Protein AF-W1VPS8-F1 (afdb_monomer_lite)

Structure (mmCIF, N/CA/C/O backbone):
data_AF-W1VPS8-F1
#
_entry.id   AF-W1VPS8-F1
#
loop_
_atom_site.group_PDB
_atom_site.id
_atom_site.type_symbol
_atom_site.label_atom_id
_atom_site.label_alt_id
_atom_site.label_comp_id
_atom_site.label_asym_id
_atom_site.label_entity_id
_atom_site.label_seq_id
_atom_site.pdbx_PDB_ins_code
_atom_site.Cartn_x
_atom_site.Cartn_y
_atom_site.Cartn_z
_atom_site.occupancy
_atom_site.B_iso_or_equiv
_atom_site.auth_seq_id
_atom_site.auth_comp_id
_atom_site.auth_asym_id
_atom_site.auth_atom_id
_atom_site.pdbx_PDB_model_num
ATOM 1 N N . MET A 1 1 ? -22.624 -9.115 13.989 1.00 48.19 1 MET A N 1
ATOM 2 C CA . MET A 1 1 ? -21.824 -7.873 13.925 1.00 48.19 1 MET A CA 1
ATOM 3 C C . MET A 1 1 ? -20.995 -7.926 12.660 1.00 48.19 1 MET A C 1
ATOM 5 O O . MET A 1 1 ? -20.320 -8.924 12.438 1.00 48.19 1 MET A O 1
ATOM 9 N N . GLN A 1 2 ? -21.138 -6.933 11.787 1.00 56.06 2 GLN A N 1
ATOM 10 C CA . GLN A 1 2 ? -20.337 -6.832 10.569 1.00 56.06 2 GLN A CA 1
ATOM 11 C C . GLN A 1 2 ? -18.940 -6.389 11.007 1.00 56.06 2 GLN A C 1
ATOM 13 O O . GLN A 1 2 ? -18.827 -5.324 11.607 1.00 56.06 2 GLN A O 1
ATOM 18 N N . ARG A 1 3 ? -17.913 -7.225 10.802 1.00 68.06 3 ARG A N 1
ATOM 19 C CA . ARG A 1 3 ? -16.557 -6.846 11.209 1.00 68.06 3 ARG A CA 1
ATOM 20 C C . ARG A 1 3 ? -16.098 -5.663 10.376 1.00 68.06 3 ARG A C 1
ATOM 22 O O . ARG A 1 3 ? -16.121 -5.756 9.145 1.00 68.06 3 ARG A O 1
ATOM 29 N N . ARG A 1 4 ? -15.700 -4.566 11.015 1.00 86.56 4 ARG A N 1
ATOM 30 C CA . ARG A 1 4 ? -15.248 -3.378 10.284 1.00 86.56 4 ARG A CA 1
ATOM 31 C C . ARG A 1 4 ? -13.754 -3.499 10.027 1.00 86.56 4 ARG A C 1
ATOM 33 O O . ARG A 1 4 ? -12.967 -3.659 10.959 1.00 86.56 4 ARG A O 1
ATOM 40 N N . SER A 1 5 ? -13.375 -3.445 8.754 1.00 91.19 5 SER A N 1
ATOM 41 C CA . SER A 1 5 ? -11.979 -3.498 8.329 1.00 91.19 5 SER A CA 1
ATOM 42 C C . SER A 1 5 ? -11.590 -2.252 7.554 1.00 91.19 5 SER A C 1
ATOM 44 O O . SER A 1 5 ? -12.357 -1.821 6.695 1.00 91.19 5 SER A O 1
ATOM 46 N N . GLU A 1 6 ? -10.384 -1.752 7.787 1.00 93.62 6 GLU A N 1
ATOM 47 C CA . GLU A 1 6 ? -9.761 -0.696 6.985 1.00 93.62 6 GLU A CA 1
ATOM 48 C C . GLU A 1 6 ? -8.513 -1.250 6.292 1.00 93.62 6 GLU A C 1
ATOM 50 O O . GLU A 1 6 ? -7.834 -2.135 6.819 1.00 93.62 6 GLU A O 1
ATOM 55 N N . SER A 1 7 ? -8.222 -0.739 5.098 1.00 95.94 7 SER A N 1
ATOM 56 C CA . SER A 1 7 ? -7.023 -1.089 4.333 1.00 95.94 7 SER A CA 1
ATOM 57 C C . SER A 1 7 ? -6.169 0.155 4.157 1.00 95.94 7 SER A C 1
ATOM 59 O O . SER A 1 7 ? -6.656 1.167 3.655 1.00 95.94 7 SER A O 1
ATOM 61 N N . ILE A 1 8 ? -4.904 0.069 4.553 1.00 96.69 8 ILE A N 1
ATOM 62 C CA . ILE A 1 8 ? -3.918 1.138 4.433 1.00 96.69 8 ILE A CA 1
ATOM 63 C C . ILE A 1 8 ? -2.812 0.636 3.520 1.00 96.69 8 ILE A C 1
ATOM 65 O O . ILE A 1 8 ? -2.114 -0.317 3.850 1.00 96.69 8 ILE A O 1
ATOM 69 N N . VAL A 1 9 ? -2.684 1.272 2.365 1.00 97.12 9 VAL A N 1
ATOM 70 C CA . VAL A 1 9 ? -1.645 1.019 1.375 1.00 97.12 9 VAL A CA 1
ATOM 71 C C . VAL A 1 9 ? -0.523 2.012 1.623 1.00 97.12 9 VAL A C 1
ATOM 73 O O . VAL A 1 9 ? -0.725 3.214 1.484 1.00 97.12 9 VAL A O 1
ATOM 76 N N . ILE A 1 10 ? 0.638 1.511 2.018 1.00 96.12 10 ILE A N 1
ATOM 77 C CA . ILE A 1 10 ? 1.862 2.279 2.201 1.00 96.12 10 ILE A CA 1
ATOM 78 C C . ILE A 1 10 ? 2.709 2.067 0.961 1.00 96.12 10 ILE A C 1
ATOM 80 O O . ILE A 1 10 ? 3.035 0.930 0.623 1.00 96.12 10 ILE A O 1
ATOM 84 N N . ALA A 1 11 ? 3.056 3.141 0.274 1.00 95.38 11 ALA A N 1
ATOM 85 C CA . ALA A 1 11 ? 3.807 3.035 -0.962 1.00 95.38 11 ALA A CA 1
ATOM 86 C C . ALA A 1 11 ? 4.697 4.259 -1.164 1.00 95.38 11 ALA A C 1
ATOM 88 O O . ALA A 1 11 ? 4.312 5.364 -0.767 1.00 95.38 11 ALA A O 1
ATOM 89 N N . PRO A 1 12 ? 5.860 4.096 -1.804 1.00 94.81 12 PRO A N 1
ATOM 90 C CA . PRO A 1 12 ? 6.741 5.222 -2.033 1.00 94.81 12 PRO A CA 1
ATOM 91 C C . PRO A 1 12 ? 6.222 6.136 -3.152 1.00 94.81 12 PRO A C 1
ATOM 93 O O . PRO A 1 12 ? 5.373 5.718 -3.951 1.00 94.81 12 PRO A O 1
ATOM 96 N N . PRO A 1 13 ? 6.712 7.390 -3.239 1.00 93.75 13 PRO A N 1
ATOM 97 C CA . PRO A 1 13 ? 6.225 8.372 -4.209 1.00 93.75 13 PRO A CA 1
ATOM 98 C C . PRO A 1 13 ? 6.292 7.892 -5.664 1.00 93.75 13 PRO A C 1
ATOM 100 O O . PRO A 1 13 ? 5.446 8.276 -6.477 1.00 93.75 13 PRO A O 1
ATOM 103 N N . SER A 1 14 ? 7.250 7.022 -6.005 1.00 92.31 14 SER A N 1
ATOM 104 C CA . SER A 1 14 ? 7.335 6.412 -7.335 1.00 92.31 14 SER A CA 1
ATOM 105 C C . SER A 1 14 ? 6.101 5.599 -7.736 1.00 92.31 14 SER A C 1
ATOM 107 O O . SER A 1 14 ? 5.846 5.427 -8.925 1.00 92.31 14 SER A O 1
ATOM 109 N N . GLN A 1 15 ? 5.298 5.138 -6.773 1.00 93.38 15 GLN A N 1
ATOM 110 C CA . GLN A 1 15 ? 4.126 4.290 -7.004 1.00 93.38 15 GLN A CA 1
ATOM 111 C C . GLN A 1 15 ? 2.814 5.073 -7.133 1.00 93.38 15 GLN A C 1
ATOM 113 O O . GLN A 1 15 ? 1.736 4.481 -7.172 1.00 93.38 15 GLN A O 1
ATOM 118 N N . ARG A 1 16 ? 2.863 6.402 -7.284 1.00 94.06 16 ARG A N 1
ATOM 119 C CA . ARG A 1 16 ? 1.682 7.214 -7.637 1.00 94.06 16 ARG A CA 1
ATOM 120 C C . ARG A 1 16 ? 0.911 6.724 -8.879 1.00 94.06 16 ARG A C 1
ATOM 122 O O . ARG A 1 16 ? -0.312 6.856 -8.868 1.00 94.06 16 ARG A O 1
ATOM 129 N N . PRO A 1 17 ? 1.532 6.124 -9.917 1.00 91.88 17 PRO A N 1
ATOM 130 C CA . PRO A 1 17 ? 0.776 5.493 -11.002 1.00 91.88 17 PRO A CA 1
ATOM 131 C C . PRO A 1 17 ? -0.137 4.347 -10.530 1.00 91.88 17 PRO A C 1
ATOM 133 O O . PRO A 1 17 ? -1.252 4.221 -11.032 1.00 91.88 17 PRO A O 1
ATOM 136 N N . ILE A 1 18 ? 0.275 3.566 -9.520 1.00 92.00 18 ILE A N 1
ATOM 137 C CA . ILE A 1 18 ? -0.585 2.547 -8.893 1.00 92.00 18 ILE A CA 1
ATOM 138 C C . ILE A 1 18 ? -1.760 3.224 -8.184 1.00 92.00 18 ILE A C 1
ATOM 140 O O . ILE A 1 18 ? -2.898 2.795 -8.351 1.00 92.00 18 ILE A O 1
ATOM 144 N N . LEU A 1 19 ? -1.523 4.313 -7.443 1.00 95.38 19 LEU A N 1
ATOM 145 C CA . LEU A 1 19 ? -2.605 5.087 -6.823 1.00 95.38 19 LEU A CA 1
ATOM 146 C C . LEU A 1 19 ? -3.623 5.584 -7.861 1.00 95.38 19 LEU A C 1
ATOM 148 O O . LEU A 1 19 ? -4.825 5.496 -7.612 1.00 95.38 19 LEU A O 1
ATOM 152 N N . ALA A 1 20 ? -3.168 6.082 -9.014 1.00 94.44 20 ALA A N 1
ATOM 153 C CA . ALA A 1 20 ? -4.054 6.514 -10.094 1.00 94.44 20 ALA A CA 1
ATOM 154 C C . ALA A 1 20 ? -4.922 5.349 -10.601 1.00 94.44 20 ALA A C 1
ATOM 156 O O . ALA A 1 20 ? -6.146 5.447 -10.560 1.00 94.44 20 ALA A O 1
ATOM 157 N N . ALA A 1 21 ? -4.309 4.208 -10.938 1.00 93.94 21 ALA A N 1
ATOM 158 C CA . ALA A 1 21 ? -5.037 3.019 -11.388 1.00 93.94 21 ALA A CA 1
ATOM 159 C C . ALA A 1 21 ? -6.040 2.500 -10.338 1.00 93.94 21 ALA A C 1
ATOM 161 O O . ALA A 1 21 ? -7.186 2.191 -10.659 1.00 93.94 21 ALA A O 1
ATOM 162 N N . LEU A 1 22 ? -5.656 2.447 -9.057 1.00 95.62 22 LEU A N 1
ATOM 163 C CA . LEU A 1 22 ? -6.568 2.064 -7.974 1.00 95.62 22 LEU A CA 1
ATOM 164 C C . LEU A 1 22 ? -7.696 3.091 -7.784 1.00 95.62 22 LEU A C 1
ATOM 166 O O . LEU A 1 22 ? -8.812 2.728 -7.414 1.00 95.62 22 LEU A O 1
ATOM 170 N N . THR A 1 23 ? -7.443 4.372 -8.050 1.00 97.06 23 THR A N 1
ATOM 171 C CA . THR A 1 23 ? -8.484 5.408 -8.014 1.00 97.06 23 THR A CA 1
ATOM 172 C C . THR A 1 23 ? -9.504 5.193 -9.133 1.00 97.06 23 THR A C 1
ATOM 174 O O . THR A 1 23 ? -10.704 5.243 -8.858 1.00 97.06 23 THR A O 1
ATOM 177 N N . ASP A 1 24 ? -9.058 4.851 -10.344 1.00 96.81 24 ASP A N 1
ATOM 178 C CA . ASP A 1 24 ? -9.940 4.517 -11.471 1.00 96.81 24 ASP A CA 1
ATOM 179 C C . ASP A 1 24 ? -10.788 3.270 -11.173 1.00 96.81 24 ASP A C 1
ATOM 181 O O . ASP A 1 24 ? -12.010 3.277 -11.348 1.00 96.81 24 ASP A O 1
ATOM 185 N N . LEU A 1 25 ? -10.179 2.218 -10.613 1.00 96.44 25 LEU A N 1
ATOM 186 C CA . LEU A 1 25 ? -10.907 1.020 -10.173 1.00 96.44 25 LEU A CA 1
ATOM 187 C C . LEU A 1 25 ? -11.903 1.328 -9.042 1.00 96.44 25 LEU A C 1
ATOM 189 O O . LEU A 1 25 ? -12.995 0.756 -8.994 1.00 96.44 25 LEU A O 1
ATOM 193 N N . SER A 1 26 ? -11.566 2.254 -8.141 1.00 96.88 26 SER A N 1
ATOM 194 C CA . SER A 1 26 ? -12.493 2.744 -7.117 1.00 96.88 26 SER A CA 1
ATOM 195 C C . SER A 1 26 ? -13.671 3.507 -7.732 1.00 96.88 26 SER A C 1
ATOM 197 O O . SER A 1 26 ? -14.799 3.346 -7.266 1.00 96.88 26 SER A O 1
ATOM 199 N N . ALA A 1 27 ? -13.444 4.297 -8.787 1.00 96.81 27 ALA A N 1
ATOM 200 C CA . ALA A 1 27 ? -14.499 4.996 -9.527 1.00 96.81 27 ALA A CA 1
ATOM 201 C C . ALA A 1 27 ? -15.459 4.018 -10.222 1.00 96.81 27 ALA A C 1
ATOM 203 O O . ALA A 1 27 ? -16.664 4.255 -10.262 1.00 96.81 27 ALA A O 1
ATOM 204 N N . ALA A 1 28 ? -14.935 2.887 -10.703 1.00 97.25 28 ALA A N 1
ATOM 205 C CA . ALA A 1 28 ? -15.716 1.794 -11.278 1.00 97.25 28 ALA A CA 1
ATOM 206 C C . ALA A 1 28 ? -16.463 0.938 -10.230 1.00 97.25 28 ALA A C 1
ATOM 208 O O . ALA A 1 28 ? -17.167 -0.003 -10.593 1.00 97.25 28 ALA A O 1
ATOM 209 N N . GLY A 1 29 ? -16.312 1.227 -8.931 1.00 94.75 29 GLY A N 1
ATOM 210 C CA . GLY A 1 29 ? -16.937 0.459 -7.851 1.00 94.75 29 GLY A CA 1
ATOM 211 C C . GLY A 1 29 ? -16.310 -0.919 -7.611 1.00 94.75 29 GLY A C 1
ATOM 212 O O . GLY A 1 29 ? -16.901 -1.739 -6.911 1.00 94.75 29 GLY A O 1
ATOM 213 N N . LEU A 1 30 ? -15.121 -1.178 -8.167 1.00 96.06 30 LEU A N 1
ATOM 214 C CA . LEU A 1 30 ? -14.419 -2.461 -8.047 1.00 96.06 30 LEU A CA 1
ATOM 215 C C . LEU A 1 30 ? -13.609 -2.576 -6.752 1.00 96.06 30 LEU A C 1
ATOM 217 O O . LEU A 1 30 ? -13.262 -3.679 -6.335 1.00 96.06 30 LEU A O 1
ATOM 221 N N . LEU A 1 31 ? -13.317 -1.444 -6.107 1.00 95.12 31 LEU A N 1
ATOM 222 C CA . LEU A 1 31 ? -12.585 -1.393 -4.847 1.00 95.12 31 LEU A CA 1
ATOM 223 C C . LEU A 1 31 ? -13.445 -0.800 -3.736 1.00 95.12 31 LEU A C 1
ATOM 225 O O . LEU A 1 31 ? -14.069 0.254 -3.892 1.00 95.12 31 LEU A O 1
ATOM 229 N N . ALA A 1 32 ? -13.404 -1.451 -2.574 1.00 94.12 32 ALA A N 1
ATOM 230 C CA . ALA A 1 32 ? -13.837 -0.833 -1.330 1.00 94.12 32 ALA A CA 1
ATOM 231 C C . ALA A 1 32 ? -12.963 0.401 -1.018 1.00 94.12 32 ALA A C 1
ATOM 233 O O . ALA A 1 32 ? -11.821 0.470 -1.483 1.00 94.12 32 ALA A O 1
ATOM 234 N N . PRO A 1 33 ? -13.459 1.365 -0.220 1.00 95.38 33 PRO A N 1
ATOM 235 C CA . PRO A 1 33 ? -12.643 2.487 0.224 1.00 95.38 33 PRO A CA 1
ATOM 236 C C . PRO A 1 33 ? -11.347 2.018 0.890 1.00 95.38 33 PRO A C 1
ATOM 238 O O . PRO A 1 33 ? -11.358 1.066 1.672 1.00 95.38 33 PRO A O 1
ATOM 241 N N . PHE A 1 34 ? -10.249 2.707 0.602 1.00 96.88 34 PHE A N 1
ATOM 242 C CA . PHE A 1 34 ? -8.941 2.418 1.184 1.00 96.88 34 PHE A CA 1
ATOM 243 C C . PHE A 1 34 ? -8.183 3.711 1.467 1.00 96.88 34 PHE A C 1
ATOM 245 O O . PHE A 1 34 ? -8.576 4.796 1.038 1.00 96.88 34 PHE A O 1
ATOM 252 N N . GLN A 1 35 ? -7.098 3.586 2.215 1.00 97.56 35 GLN A N 1
ATOM 253 C CA . GLN A 1 35 ? -6.235 4.691 2.600 1.00 97.56 35 GLN A CA 1
ATOM 254 C C . GLN A 1 35 ? -4.893 4.514 1.909 1.00 97.56 35 GLN A C 1
ATOM 256 O O . GLN A 1 35 ? -4.361 3.409 1.877 1.00 97.56 35 GLN A O 1
ATOM 261 N N . TRP A 1 36 ? -4.344 5.591 1.376 1.00 97.88 36 TRP A N 1
ATOM 262 C CA . TRP A 1 36 ? -3.020 5.629 0.785 1.00 97.88 36 TRP A CA 1
ATOM 263 C C . TRP A 1 36 ? -2.108 6.492 1.647 1.00 97.88 36 TRP A C 1
ATOM 265 O O . TRP A 1 36 ? -2.376 7.675 1.860 1.00 97.88 36 TRP A O 1
ATOM 275 N N . LEU A 1 37 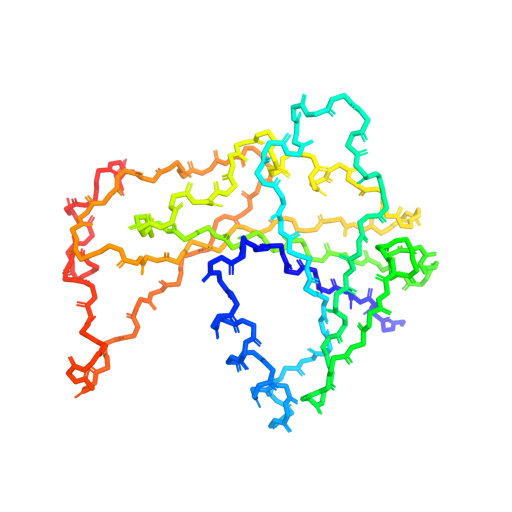? -1.035 5.898 2.144 1.00 96.56 37 LEU A N 1
ATOM 276 C CA . LEU A 1 37 ? 0.023 6.560 2.882 1.00 96.56 37 LEU A CA 1
ATOM 277 C C . LEU A 1 37 ? 1.250 6.589 1.974 1.00 96.56 37 LEU A C 1
ATOM 279 O O . LEU A 1 37 ? 1.789 5.547 1.608 1.00 96.56 37 LEU A O 1
ATOM 283 N N . GLU A 1 38 ? 1.682 7.787 1.594 1.00 95.06 38 GLU A N 1
ATOM 284 C CA . GLU A 1 38 ? 2.931 7.937 0.852 1.00 95.06 38 GLU A CA 1
ATOM 285 C C . GLU A 1 38 ? 4.102 7.820 1.830 1.00 95.06 38 GLU A C 1
ATOM 287 O O . GLU A 1 38 ? 4.164 8.567 2.809 1.00 95.06 38 GLU A O 1
ATOM 292 N N . SER A 1 39 ? 4.986 6.847 1.610 1.00 91.88 39 SER A N 1
ATOM 293 C CA . SER A 1 39 ? 6.100 6.594 2.518 1.00 91.88 39 SER A CA 1
ATOM 294 C C . SER A 1 39 ? 7.223 7.607 2.335 1.00 91.88 39 SER A C 1
ATOM 296 O O . SER A 1 39 ? 7.528 8.025 1.217 1.00 91.88 39 SER A O 1
ATOM 298 N N . THR A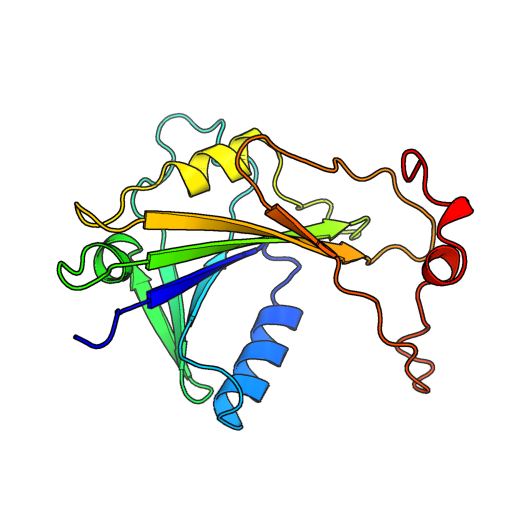 1 40 ? 7.904 7.922 3.431 1.00 85.88 40 THR A N 1
ATOM 299 C CA . THR A 1 40 ? 9.092 8.777 3.431 1.00 85.88 40 THR A CA 1
ATOM 300 C C . THR A 1 40 ? 10.321 7.901 3.668 1.00 85.88 40 THR A C 1
ATOM 302 O O . THR A 1 40 ? 10.363 7.231 4.700 1.00 85.88 40 THR A O 1
ATOM 305 N N . PRO A 1 41 ? 11.318 7.891 2.765 1.00 77.88 41 PRO A N 1
ATOM 306 C CA . PRO A 1 41 ? 12.549 7.134 2.979 1.00 77.88 41 PRO A CA 1
ATOM 307 C C . PRO A 1 41 ? 13.237 7.524 4.292 1.00 77.88 41 PRO A C 1
ATOM 309 O O . PRO A 1 41 ? 13.409 8.714 4.572 1.00 77.88 41 PRO A O 1
ATOM 312 N N . GLY A 1 42 ? 13.644 6.532 5.084 1.00 81.25 42 GLY A N 1
ATOM 313 C CA . GLY A 1 42 ? 14.333 6.744 6.358 1.00 81.25 42 GLY A CA 1
ATOM 314 C C . GLY A 1 42 ? 13.419 7.145 7.522 1.00 81.25 42 GLY A C 1
ATOM 315 O O . GLY A 1 42 ? 13.922 7.549 8.575 1.00 81.25 42 GLY A O 1
ATOM 316 N N . ALA A 1 43 ? 12.096 7.025 7.373 1.00 80.75 43 ALA A N 1
ATOM 317 C CA . ALA A 1 43 ? 11.132 7.227 8.454 1.00 80.75 43 ALA A CA 1
ATOM 318 C C . ALA A 1 43 ? 11.445 6.368 9.693 1.00 80.75 43 ALA A C 1
ATOM 320 O O . ALA A 1 43 ? 11.291 6.839 10.816 1.00 80.75 43 ALA A O 1
ATOM 321 N N . GLY A 1 44 ? 11.961 5.148 9.517 1.00 76.88 44 GLY A N 1
ATOM 322 C CA . GLY A 1 44 ? 12.340 4.270 10.628 1.00 76.88 44 GLY A CA 1
ATOM 323 C C . GLY A 1 44 ? 13.626 4.654 11.360 1.00 76.88 44 GLY A C 1
ATOM 324 O O . GLY A 1 44 ? 13.918 4.087 12.412 1.00 76.88 44 GLY A O 1
ATOM 325 N N . GLN A 1 45 ? 14.394 5.605 10.827 1.00 77.31 45 GLN A N 1
ATOM 326 C CA . GLN A 1 45 ? 15.690 6.031 11.368 1.00 77.31 45 GLN A CA 1
ATOM 327 C C . GLN A 1 45 ? 15.676 7.489 11.860 1.00 77.31 45 GLN A C 1
ATOM 329 O O . GLN A 1 45 ? 16.582 7.912 12.581 1.00 77.31 45 GLN A O 1
ATOM 334 N N . ALA A 1 46 ? 14.656 8.268 11.490 1.00 73.38 46 ALA A N 1
ATOM 335 C CA . ALA A 1 46 ? 14.537 9.669 11.860 1.00 73.38 46 ALA A CA 1
ATOM 336 C C . ALA A 1 46 ? 14.148 9.837 13.341 1.00 73.38 46 ALA A C 1
ATOM 338 O O . ALA A 1 46 ? 13.090 9.390 13.787 1.00 73.38 46 ALA A O 1
ATOM 339 N N . ALA A 1 47 ? 14.981 10.543 14.110 1.00 60.03 47 ALA A N 1
ATOM 340 C CA . ALA A 1 47 ? 14.608 10.991 15.448 1.00 60.03 47 ALA A CA 1
ATOM 341 C C . ALA A 1 47 ? 13.415 11.962 15.347 1.00 60.03 47 ALA A C 1
ATOM 343 O O . ALA A 1 47 ? 13.542 13.033 14.756 1.00 60.03 47 ALA A O 1
ATOM 344 N N . GLY A 1 48 ? 12.264 11.584 15.914 1.00 61.16 48 GLY A N 1
ATOM 345 C CA . GLY A 1 48 ? 11.019 12.355 15.799 1.00 61.16 48 GLY A CA 1
ATOM 346 C C . GLY A 1 48 ? 10.227 12.085 14.516 1.00 61.16 48 GLY A C 1
ATOM 347 O O . GLY A 1 48 ? 9.571 12.999 14.018 1.00 61.16 48 GLY A O 1
ATOM 348 N N . ALA A 1 49 ? 10.313 10.866 13.967 1.00 68.69 49 ALA A N 1
ATOM 349 C CA . ALA A 1 49 ? 9.429 10.408 12.898 1.00 68.69 49 ALA A CA 1
ATOM 350 C C . ALA A 1 49 ? 7.954 10.723 13.215 1.00 68.69 49 ALA A C 1
ATOM 352 O O . ALA A 1 49 ? 7.533 10.663 14.369 1.00 68.69 49 ALA A O 1
ATOM 353 N N . ASP A 1 50 ? 7.189 11.101 12.189 1.00 74.56 50 ASP A N 1
ATOM 354 C CA . ASP A 1 50 ? 5.795 11.517 12.347 1.00 74.56 50 ASP A CA 1
ATOM 355 C C . ASP A 1 50 ? 4.926 10.334 12.797 1.00 74.56 50 ASP A C 1
ATOM 357 O O . ASP A 1 50 ? 4.627 9.433 12.016 1.00 74.56 50 ASP A O 1
ATOM 361 N N . ASP A 1 51 ? 4.508 10.356 14.063 1.00 79.50 51 ASP A N 1
ATOM 362 C CA . ASP A 1 51 ? 3.636 9.339 14.660 1.00 79.50 51 ASP A CA 1
ATOM 363 C C . ASP A 1 51 ? 2.180 9.431 14.159 1.00 79.50 51 ASP A C 1
ATOM 365 O O . ASP A 1 51 ? 1.351 8.568 14.469 1.00 79.50 51 ASP A O 1
ATOM 369 N N . ASN A 1 52 ? 1.832 10.474 13.395 1.00 89.19 52 ASN A N 1
ATOM 370 C CA . ASN A 1 52 ? 0.495 10.676 12.848 1.00 89.19 52 ASN A CA 1
ATOM 371 C C . ASN A 1 52 ? 0.528 11.158 11.383 1.00 89.19 52 ASN A C 1
ATOM 373 O O . ASN A 1 52 ? 0.027 12.249 11.075 1.00 89.19 52 ASN A O 1
ATOM 377 N N . PRO A 1 53 ? 1.045 10.329 10.458 1.00 91.50 53 PRO A N 1
ATOM 378 C CA . PRO A 1 53 ? 1.239 10.721 9.070 1.00 91.50 53 PRO A CA 1
ATOM 379 C C . PRO A 1 53 ? -0.077 11.053 8.363 1.00 91.50 53 PRO A C 1
ATOM 381 O O . PRO A 1 53 ? -1.160 10.561 8.703 1.00 91.50 53 PRO A O 1
ATOM 384 N N . ARG A 1 54 ? 0.015 11.880 7.318 1.00 94.56 54 ARG A N 1
ATOM 385 C CA . ARG A 1 54 ? -1.123 12.175 6.438 1.00 94.56 54 ARG A CA 1
ATOM 386 C C . ARG A 1 54 ? -1.428 10.972 5.555 1.00 94.56 54 ARG A C 1
ATOM 388 O O . ARG A 1 54 ? -0.532 10.370 4.970 1.00 94.56 54 ARG A O 1
ATOM 395 N N . VAL A 1 55 ? -2.713 10.683 5.400 1.00 96.06 55 VAL A N 1
ATOM 396 C CA . VAL A 1 55 ? -3.220 9.619 4.535 1.00 96.06 55 VAL A CA 1
ATOM 397 C C . VAL A 1 55 ? -4.252 10.177 3.563 1.00 96.06 55 VAL A C 1
ATOM 399 O O . VAL A 1 55 ? -5.013 11.093 3.876 1.00 96.06 55 VAL A O 1
ATOM 402 N N . LEU A 1 56 ? -4.274 9.629 2.356 1.00 97.38 56 LEU A N 1
ATOM 403 C CA . LEU A 1 56 ? -5.266 9.923 1.335 1.00 97.38 56 LEU A CA 1
ATOM 404 C C . LEU A 1 56 ? -6.322 8.828 1.354 1.00 97.38 56 LEU A C 1
ATOM 406 O O . LEU A 1 56 ? -6.067 7.698 0.951 1.00 97.38 56 LEU A O 1
ATOM 410 N N . ARG A 1 57 ? -7.530 9.164 1.783 1.00 97.25 57 ARG A N 1
ATOM 411 C CA . ARG A 1 57 ? -8.674 8.280 1.625 1.00 97.25 57 ARG A CA 1
ATOM 412 C C . ARG A 1 57 ? -9.127 8.293 0.177 1.00 97.25 57 ARG A C 1
ATOM 414 O O . ARG A 1 57 ? -9.484 9.351 -0.339 1.00 97.25 57 ARG A O 1
ATOM 421 N N . VAL A 1 58 ? -9.170 7.122 -0.442 1.00 97.88 58 VAL A N 1
ATOM 422 C CA . VAL A 1 58 ? -9.693 6.909 -1.790 1.00 97.88 58 VAL A CA 1
ATOM 423 C C . VAL A 1 58 ? -11.046 6.219 -1.689 1.00 97.88 58 VAL A C 1
ATOM 425 O O . VAL A 1 58 ? -11.191 5.186 -1.032 1.00 97.88 58 VAL A O 1
ATOM 428 N N . SER A 1 59 ? -12.064 6.802 -2.315 1.00 97.31 59 SER A N 1
ATOM 429 C CA . SER A 1 59 ? -13.408 6.228 -2.368 1.00 97.31 59 SER A CA 1
ATOM 430 C C . SER A 1 59 ? -14.167 6.777 -3.565 1.00 97.31 59 SER A C 1
ATOM 432 O O . SER A 1 59 ? -14.267 7.994 -3.713 1.00 97.31 59 SER A O 1
ATOM 434 N N . GLN A 1 60 ? -14.765 5.895 -4.371 1.00 96.69 60 GLN A N 1
ATOM 435 C CA . GLN A 1 60 ? -15.598 6.278 -5.520 1.00 96.69 60 GLN A CA 1
ATOM 436 C C . GLN A 1 60 ? -14.852 7.226 -6.478 1.00 96.69 60 GLN A C 1
ATOM 438 O O . GLN A 1 60 ? -15.392 8.241 -6.912 1.00 96.69 60 GLN A O 1
ATOM 443 N N . GLY A 1 61 ? -13.565 6.951 -6.723 1.00 95.94 61 GLY A N 1
ATOM 444 C CA . GLY A 1 61 ? -12.711 7.772 -7.591 1.00 95.94 61 GLY A CA 1
ATOM 445 C C . GLY A 1 61 ? -12.306 9.134 -7.021 1.00 95.94 61 GLY A C 1
ATOM 446 O O . GLY A 1 61 ? -11.732 9.953 -7.732 1.00 95.94 61 GLY A O 1
ATOM 447 N N . ARG A 1 62 ? -12.612 9.418 -5.750 1.00 96.75 62 ARG A N 1
ATOM 448 C CA . ARG A 1 62 ? -12.289 10.691 -5.092 1.00 96.75 62 ARG A CA 1
ATOM 449 C C . ARG A 1 62 ? -11.244 10.488 -4.012 1.00 96.75 62 ARG A C 1
ATOM 451 O O . ARG A 1 62 ? -11.268 9.478 -3.311 1.00 96.75 62 ARG A O 1
ATOM 458 N N . THR A 1 63 ? -10.385 11.490 -3.846 1.00 96.69 63 THR A N 1
ATOM 459 C CA . THR A 1 63 ? -9.367 11.531 -2.796 1.00 96.69 63 THR A CA 1
ATOM 460 C C . THR A 1 63 ? -9.704 12.592 -1.751 1.00 96.69 63 THR A C 1
ATOM 462 O O . THR A 1 63 ? -10.158 13.694 -2.070 1.00 96.69 63 THR A O 1
ATOM 465 N N . GLN A 1 64 ? -9.515 12.252 -0.479 1.00 97.19 64 GLN A N 1
ATOM 466 C CA . GLN A 1 64 ? -9.666 13.162 0.658 1.00 97.19 64 GLN A CA 1
ATOM 467 C C . GLN A 1 64 ? -8.479 12.990 1.595 1.00 97.19 64 GLN A C 1
ATOM 469 O O . GLN A 1 64 ? -8.059 11.867 1.857 1.00 97.19 64 GLN A O 1
ATOM 474 N N . VAL A 1 65 ? -7.926 14.091 2.099 1.00 96.88 65 VAL A N 1
ATOM 475 C CA . VAL A 1 65 ? -6.800 14.018 3.033 1.00 96.88 65 VAL A CA 1
ATOM 476 C C . VAL A 1 65 ? -7.316 13.872 4.460 1.00 96.88 65 VAL A C 1
ATOM 478 O O . VAL A 1 65 ? -8.171 14.646 4.884 1.00 96.88 65 VAL A O 1
ATOM 481 N N . HIS A 1 66 ? -6.749 12.922 5.192 1.00 95.62 66 HIS A N 1
ATOM 482 C CA . HIS A 1 66 ? -6.970 12.690 6.614 1.00 95.62 66 HIS A CA 1
ATOM 483 C C . HIS A 1 66 ? -5.628 12.537 7.336 1.00 95.62 66 HIS A C 1
ATOM 485 O O . HIS A 1 66 ? -4.575 12.400 6.708 1.00 95.62 66 HIS A O 1
ATOM 491 N N . SER A 1 67 ? -5.662 12.545 8.661 1.00 94.38 67 SER A N 1
ATOM 492 C CA . SER A 1 67 ? -4.573 12.019 9.480 1.00 94.38 67 SER A CA 1
ATOM 493 C C . SER A 1 67 ? -4.752 10.521 9.724 1.00 94.38 67 SER A C 1
ATOM 495 O O . SER A 1 67 ? -5.868 9.993 9.710 1.00 94.38 67 SER A O 1
ATOM 497 N N . TYR A 1 68 ? -3.646 9.819 9.948 1.00 93.19 68 TYR A N 1
ATOM 498 C CA . TYR A 1 68 ? -3.650 8.386 10.220 1.00 93.19 68 TYR A CA 1
ATOM 499 C C . TYR A 1 68 ? -4.529 8.034 11.435 1.00 93.19 68 TYR A C 1
ATOM 501 O O . TYR A 1 68 ? -5.380 7.148 11.349 1.00 93.19 68 TYR A O 1
ATOM 509 N N . SER A 1 69 ? -4.407 8.779 12.536 1.00 91.94 69 SER A N 1
ATOM 510 C CA . SER A 1 69 ? -5.207 8.588 13.757 1.00 91.94 69 SER A CA 1
ATOM 511 C C . SER A 1 69 ? -6.719 8.753 13.553 1.00 91.94 69 SER A C 1
ATOM 513 O O . SER A 1 69 ? -7.484 7.988 14.138 1.00 91.94 69 SER A O 1
ATOM 515 N N . GLU A 1 70 ? -7.176 9.672 12.696 1.00 92.19 70 GLU A N 1
ATOM 516 C CA . GLU A 1 70 ? -8.607 9.809 12.365 1.00 92.19 70 GLU A CA 1
ATOM 517 C C . GLU A 1 70 ? -9.168 8.558 11.674 1.00 92.19 70 GLU A C 1
ATOM 519 O O . GLU A 1 70 ? -10.340 8.212 11.845 1.00 92.19 70 GLU A O 1
ATOM 524 N N . VAL A 1 71 ? -8.333 7.868 10.894 1.00 90.38 71 VAL A N 1
ATOM 525 C CA . VAL A 1 71 ? -8.709 6.638 10.196 1.00 90.38 71 VAL A CA 1
ATOM 526 C C . VAL A 1 71 ? -8.728 5.454 11.159 1.00 90.38 71 VAL A C 1
ATOM 528 O O . VAL A 1 71 ? -9.723 4.732 11.207 1.00 90.38 71 VAL A O 1
ATOM 531 N N . VAL A 1 72 ? -7.640 5.234 11.904 1.00 88.31 72 VAL A N 1
ATOM 532 C CA . VAL A 1 72 ? -7.435 3.993 12.677 1.00 88.31 72 VAL A CA 1
ATOM 533 C C . VAL A 1 72 ? -7.865 4.074 14.138 1.00 88.31 72 VAL A C 1
ATOM 535 O O . VAL A 1 72 ? -7.961 3.045 14.802 1.00 88.31 72 VAL A O 1
ATOM 538 N N . GLY A 1 73 ? -8.134 5.275 14.651 1.00 84.12 73 GLY A N 1
ATOM 539 C CA . GLY A 1 73 ? -8.597 5.523 16.020 1.00 84.12 73 GLY A CA 1
ATOM 540 C C . GLY A 1 73 ? -10.085 5.236 16.238 1.00 84.12 73 GLY A C 1
ATOM 541 O O . GLY A 1 73 ? -10.636 5.570 17.283 1.00 84.12 73 GLY A O 1
ATOM 542 N N . ARG A 1 74 ? -10.766 4.637 15.258 1.00 81.94 74 ARG A N 1
ATOM 543 C CA . ARG A 1 74 ? -12.201 4.343 15.325 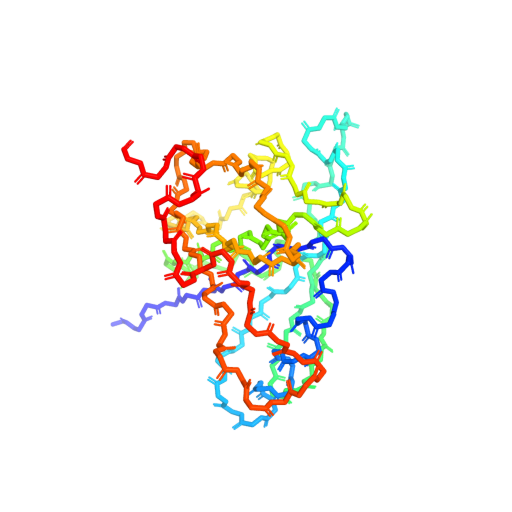1.00 81.94 74 ARG A CA 1
ATOM 544 C C . ARG A 1 74 ? -12.421 3.074 16.150 1.00 81.94 74 ARG A C 1
ATOM 546 O O . ARG A 1 74 ? -11.926 2.007 15.802 1.00 81.94 74 ARG A O 1
ATOM 553 N N . HIS A 1 75 ? -13.187 3.188 17.234 1.00 77.38 75 HIS A N 1
ATOM 554 C CA . HIS A 1 75 ? -13.408 2.104 18.204 1.00 77.38 75 HIS A CA 1
ATOM 555 C C . HIS A 1 75 ? -14.154 0.880 17.662 1.00 77.38 75 HIS A C 1
ATOM 557 O O . HIS A 1 75 ? -14.237 -0.130 18.352 1.00 77.38 75 HIS A O 1
ATOM 563 N N . ASP A 1 76 ? -14.724 0.966 16.463 1.00 85.00 76 ASP A N 1
ATOM 564 C CA . ASP A 1 76 ? -15.449 -0.132 15.836 1.00 85.00 76 ASP A CA 1
ATOM 565 C C . ASP A 1 76 ? -14.615 -0.913 14.812 1.00 85.00 76 ASP A C 1
ATOM 567 O O . ASP A 1 76 ? -15.171 -1.741 14.095 1.00 85.00 76 ASP A O 1
ATOM 571 N N . LEU A 1 77 ? -13.303 -0.657 14.725 1.00 88.50 77 LEU A N 1
ATOM 572 C CA . LEU A 1 77 ? -12.389 -1.408 13.865 1.00 88.50 77 LEU A CA 1
ATOM 573 C C . LEU A 1 77 ? -11.955 -2.721 14.507 1.00 88.50 77 LEU A C 1
ATOM 575 O O . LEU A 1 77 ? -11.360 -2.737 15.580 1.00 88.50 77 LEU A O 1
ATOM 579 N N . ASP A 1 78 ? -12.157 -3.816 13.779 1.00 91.94 78 ASP A N 1
ATOM 580 C CA . ASP A 1 78 ? -11.675 -5.141 14.173 1.00 91.94 78 ASP A CA 1
ATOM 581 C C . ASP A 1 78 ? -10.343 -5.490 13.494 1.00 91.94 78 ASP A C 1
ATOM 583 O O . ASP A 1 78 ? -9.532 -6.243 14.038 1.00 91.94 78 ASP A O 1
ATOM 587 N N . LEU A 1 79 ? -10.121 -4.967 12.283 1.00 93.06 79 LEU A N 1
ATOM 588 C CA . LEU A 1 79 ? -9.002 -5.330 11.415 1.00 93.06 79 LEU A CA 1
ATOM 589 C C . LEU A 1 79 ? -8.460 -4.114 10.657 1.00 93.06 79 LEU A C 1
ATOM 591 O O . LEU A 1 79 ? -9.211 -3.399 9.995 1.00 93.06 79 LEU A O 1
ATOM 595 N N . VAL A 1 80 ? -7.141 -3.952 10.659 1.00 94.62 80 VAL A N 1
ATOM 596 C CA . VAL A 1 80 ? -6.421 -3.007 9.801 1.00 94.62 80 VAL A CA 1
ATOM 597 C C . VAL A 1 80 ? -5.462 -3.798 8.916 1.00 94.62 80 VAL A C 1
ATOM 599 O O . VAL A 1 80 ? -4.486 -4.371 9.401 1.00 94.62 80 VAL A O 1
ATOM 602 N N . ARG A 1 81 ? -5.735 -3.859 7.611 1.00 95.06 81 ARG A N 1
ATOM 603 C CA . ARG A 1 81 ? -4.804 -4.439 6.635 1.00 95.06 81 ARG A CA 1
ATOM 604 C C . ARG A 1 81 ? -3.749 -3.397 6.301 1.00 95.06 81 ARG A C 1
ATOM 606 O O . ARG A 1 81 ? -4.078 -2.361 5.731 1.00 95.06 81 ARG A O 1
ATOM 613 N N . VAL A 1 82 ? -2.506 -3.678 6.661 1.00 95.44 82 VAL A N 1
ATOM 614 C CA . VAL A 1 82 ? -1.360 -2.808 6.392 1.00 95.44 82 VAL A CA 1
ATOM 615 C C . VAL A 1 82 ? -0.640 -3.391 5.187 1.00 95.44 82 VAL A C 1
ATOM 617 O O . VAL A 1 82 ? -0.085 -4.480 5.275 1.00 95.44 82 VAL A O 1
ATOM 620 N N . ILE A 1 83 ? -0.709 -2.714 4.048 1.00 95.62 83 ILE A N 1
ATOM 621 C CA . ILE A 1 83 ? -0.234 -3.215 2.759 1.00 95.62 83 ILE A CA 1
ATOM 622 C C . ILE A 1 83 ? 0.961 -2.368 2.331 1.00 95.62 83 ILE A C 1
ATOM 624 O O . ILE A 1 83 ? 0.772 -1.239 1.899 1.00 95.62 83 ILE A O 1
ATOM 628 N N . ALA A 1 84 ? 2.179 -2.890 2.438 1.00 94.44 84 ALA A N 1
ATOM 629 C CA . ALA A 1 84 ? 3.380 -2.217 1.948 1.00 94.44 84 ALA A CA 1
ATOM 630 C C . ALA A 1 84 ? 3.627 -2.583 0.479 1.00 94.44 84 ALA A C 1
ATOM 632 O O . ALA A 1 84 ? 3.779 -3.760 0.156 1.00 94.44 84 ALA A O 1
ATOM 633 N N . VAL A 1 85 ? 3.670 -1.596 -0.413 1.00 93.75 85 VAL A N 1
ATOM 634 C CA . VAL A 1 85 ? 4.015 -1.779 -1.828 1.00 93.75 85 VAL A CA 1
ATOM 635 C C . VAL A 1 85 ? 5.527 -1.673 -1.980 1.00 93.75 85 VAL A C 1
ATOM 637 O O . VAL A 1 85 ? 6.119 -0.641 -1.671 1.00 93.75 85 VAL A O 1
ATOM 640 N N . VAL A 1 86 ? 6.144 -2.739 -2.484 1.00 91.00 86 VAL A N 1
ATOM 641 C CA . VAL A 1 86 ? 7.596 -2.860 -2.631 1.00 91.00 86 VAL A CA 1
ATOM 642 C C . VAL A 1 86 ? 7.935 -2.936 -4.122 1.00 91.00 86 VAL A C 1
ATOM 644 O O . VAL A 1 86 ? 7.811 -4.007 -4.723 1.00 91.00 86 VAL A O 1
ATOM 647 N N . PRO A 1 87 ? 8.335 -1.816 -4.749 1.00 89.44 87 PRO A N 1
ATOM 648 C CA . PRO A 1 87 ? 8.664 -1.794 -6.167 1.00 89.44 87 PRO A CA 1
ATOM 649 C C . PRO A 1 87 ? 10.075 -2.347 -6.414 1.00 89.44 87 PRO A C 1
ATOM 651 O O . PRO A 1 87 ? 11.086 -1.668 -6.224 1.00 89.44 87 PRO A O 1
ATOM 654 N N . LEU A 1 88 ? 10.150 -3.608 -6.837 1.00 85.00 88 LEU A N 1
ATOM 655 C CA . LEU A 1 88 ? 11.406 -4.328 -7.030 1.00 85.00 88 LEU A CA 1
ATOM 656 C C . LEU A 1 88 ? 12.124 -3.849 -8.294 1.00 85.00 88 LEU A C 1
ATOM 658 O O . LEU A 1 88 ? 11.615 -3.978 -9.411 1.00 85.00 88 LEU A O 1
ATOM 662 N N . GLY A 1 89 ? 13.334 -3.319 -8.109 1.00 81.25 89 GLY A N 1
ATOM 663 C CA . GLY A 1 89 ? 14.181 -2.853 -9.207 1.00 81.25 89 GLY A CA 1
ATOM 664 C C . GLY A 1 89 ? 13.704 -1.557 -9.870 1.00 81.25 89 GLY A C 1
ATOM 665 O O . GLY A 1 89 ? 14.127 -1.248 -10.980 1.00 81.25 89 GLY A O 1
ATOM 666 N N . HIS A 1 90 ? 12.832 -0.788 -9.212 1.00 86.81 90 HIS A N 1
ATOM 667 C CA . HIS A 1 90 ? 12.372 0.491 -9.744 1.00 86.81 90 HIS A CA 1
ATOM 668 C C . HIS A 1 90 ? 13.517 1.528 -9.802 1.00 86.81 90 HIS A C 1
ATOM 670 O O . HIS A 1 90 ? 14.255 1.672 -8.820 1.00 86.81 90 HIS A O 1
ATOM 676 N N . PRO A 1 91 ? 13.661 2.314 -10.893 1.00 86.75 91 PRO A N 1
ATOM 677 C CA . PRO A 1 91 ? 14.768 3.265 -11.064 1.00 86.75 91 PRO A CA 1
ATOM 678 C C . PRO A 1 91 ? 14.898 4.325 -9.963 1.00 86.75 91 PRO A C 1
ATOM 680 O O . PRO A 1 91 ? 16.002 4.788 -9.688 1.00 86.75 91 PRO A O 1
ATOM 683 N N . ALA A 1 92 ? 13.786 4.696 -9.321 1.00 89.25 92 ALA A N 1
ATOM 684 C CA . ALA A 1 92 ? 13.775 5.662 -8.217 1.00 89.25 92 ALA A CA 1
ATOM 685 C C . ALA A 1 92 ? 14.444 5.143 -6.932 1.00 89.25 92 ALA A C 1
ATOM 687 O O . ALA A 1 92 ? 14.806 5.958 -6.088 1.00 89.25 92 ALA A O 1
ATOM 688 N N . ARG A 1 93 ? 14.635 3.819 -6.794 1.00 87.56 93 ARG A N 1
ATOM 689 C CA . ARG A 1 93 ? 15.288 3.175 -5.638 1.00 87.56 93 ARG A CA 1
ATOM 690 C C . ARG A 1 93 ? 14.722 3.635 -4.287 1.00 87.56 93 ARG A C 1
ATOM 692 O O . ARG A 1 93 ? 15.464 3.817 -3.330 1.00 87.56 93 ARG A O 1
ATOM 699 N N . ASP A 1 94 ? 13.408 3.821 -4.231 1.00 89.81 94 ASP A N 1
ATOM 700 C CA . ASP A 1 94 ? 12.669 4.350 -3.083 1.00 89.81 94 ASP A CA 1
ATOM 701 C C . ASP A 1 94 ? 11.805 3.286 -2.388 1.00 89.81 94 ASP A C 1
ATOM 703 O O . ASP A 1 94 ? 10.896 3.622 -1.635 1.00 89.81 94 ASP A O 1
ATOM 707 N N . ALA A 1 95 ? 12.071 1.999 -2.631 1.00 88.50 95 ALA A N 1
ATOM 708 C CA . ALA A 1 95 ? 11.429 0.917 -1.892 1.00 88.50 95 ALA A CA 1
ATOM 709 C C . ALA A 1 95 ? 11.724 1.044 -0.387 1.00 88.50 95 ALA A C 1
ATOM 711 O O . ALA A 1 95 ? 12.854 1.350 -0.006 1.00 88.50 95 ALA A O 1
ATOM 712 N N . LEU A 1 96 ? 10.711 0.791 0.449 1.00 88.31 96 LEU A N 1
ATOM 713 C CA . LEU A 1 96 ? 10.871 0.815 1.902 1.00 88.31 96 LEU A CA 1
ATOM 714 C C . LEU A 1 96 ? 11.892 -0.242 2.337 1.00 88.31 96 LEU A C 1
ATOM 716 O O . LEU A 1 96 ? 11.853 -1.384 1.871 1.00 88.31 96 LEU A O 1
ATOM 720 N N . ASP A 1 97 ? 12.776 0.140 3.255 1.00 86.44 97 ASP A N 1
ATOM 721 C CA . ASP A 1 97 ? 13.659 -0.802 3.931 1.00 86.44 97 ASP A CA 1
ATOM 722 C C . ASP A 1 97 ? 12.960 -1.475 5.133 1.00 86.44 97 ASP A C 1
ATOM 724 O O . ASP A 1 97 ? 11.810 -1.181 5.474 1.00 86.44 97 ASP A O 1
ATOM 728 N N . ALA A 1 98 ? 13.661 -2.401 5.792 1.00 86.00 98 ALA A N 1
ATOM 729 C CA . ALA A 1 98 ? 13.144 -3.123 6.955 1.00 86.00 98 ALA A CA 1
ATOM 730 C C . ALA A 1 98 ? 12.720 -2.198 8.111 1.00 86.00 98 ALA A C 1
ATOM 732 O O . ALA A 1 98 ? 11.771 -2.499 8.837 1.00 86.00 98 ALA A O 1
ATOM 733 N N . MET A 1 99 ? 13.445 -1.093 8.307 1.00 87.38 99 MET A N 1
ATOM 734 C CA . MET A 1 99 ? 13.217 -0.157 9.406 1.00 87.38 99 MET A CA 1
ATOM 735 C C . MET A 1 99 ? 12.020 0.743 9.115 1.00 87.38 99 MET A C 1
ATOM 737 O O . MET A 1 99 ? 11.207 0.976 10.009 1.00 87.38 99 MET A O 1
ATOM 741 N N . ASP A 1 100 ? 11.876 1.196 7.872 1.00 89.25 100 ASP A N 1
ATOM 742 C CA . ASP A 1 100 ? 10.719 1.953 7.402 1.00 89.25 100 ASP A CA 1
ATOM 743 C C . ASP A 1 100 ? 9.447 1.099 7.488 1.00 89.25 100 ASP A C 1
ATOM 745 O O . ASP A 1 100 ? 8.436 1.538 8.042 1.00 89.25 100 ASP A O 1
ATOM 749 N N . GLU A 1 101 ? 9.496 -0.157 7.031 1.00 89.50 101 GLU A N 1
ATOM 750 C CA . GLU A 1 101 ? 8.380 -1.098 7.176 1.00 89.50 101 GLU A CA 1
ATOM 751 C C . GLU A 1 101 ? 8.006 -1.317 8.654 1.00 89.50 101 GLU A C 1
ATOM 753 O O . GLU A 1 101 ? 6.824 -1.285 9.009 1.00 89.50 101 GLU A O 1
ATOM 758 N N . LEU A 1 102 ? 8.997 -1.494 9.536 1.00 89.06 102 LEU A N 1
ATOM 759 C CA . LEU A 1 102 ? 8.767 -1.660 10.972 1.00 89.06 102 LEU A CA 1
ATOM 760 C C . LEU A 1 102 ? 8.158 -0.405 11.612 1.00 89.06 102 LEU A C 1
ATOM 762 O O . LEU A 1 102 ? 7.260 -0.523 12.447 1.00 89.06 102 LEU A O 1
ATOM 766 N N . HIS A 1 103 ? 8.607 0.787 11.219 1.00 90.31 103 HIS A N 1
ATOM 767 C CA . HIS A 1 103 ? 8.040 2.051 11.684 1.00 90.31 103 HIS A CA 1
ATOM 768 C C . HIS A 1 103 ? 6.542 2.129 11.383 1.00 90.31 103 HIS A C 1
ATOM 770 O O . HIS A 1 103 ? 5.737 2.294 12.303 1.00 90.31 103 HIS A O 1
ATOM 776 N N . TYR 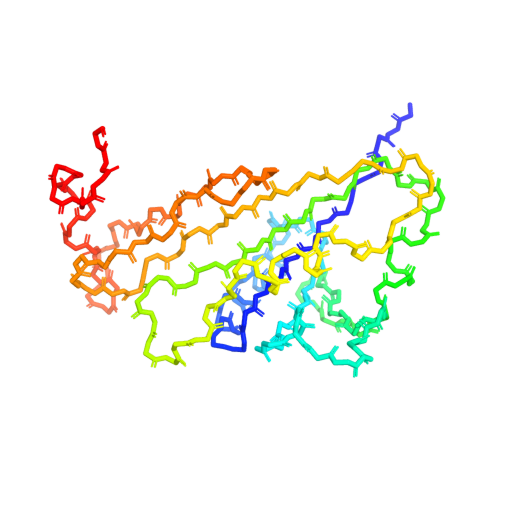A 1 104 ? 6.144 1.903 10.128 1.00 90.81 104 TYR A N 1
ATOM 777 C CA . TYR A 1 104 ? 4.728 1.930 9.765 1.00 90.81 104 TYR A CA 1
ATOM 778 C C . TYR A 1 104 ? 3.925 0.809 10.428 1.00 90.81 104 TYR A C 1
ATOM 780 O O . TYR A 1 104 ? 2.782 1.022 10.839 1.00 90.81 104 TYR A O 1
ATOM 788 N N . LEU A 1 105 ? 4.520 -0.376 10.593 1.00 90.25 105 LEU A N 1
ATOM 789 C CA . LEU A 1 105 ? 3.882 -1.473 11.315 1.00 90.25 105 LEU A CA 1
ATOM 790 C C . LEU A 1 105 ? 3.662 -1.142 12.796 1.00 90.25 105 LEU A C 1
ATOM 792 O O . LEU A 1 105 ? 2.709 -1.654 13.384 1.00 90.25 105 LEU A O 1
ATOM 796 N N . ASN A 1 106 ? 4.472 -0.268 13.394 1.00 91.12 106 ASN A N 1
ATOM 797 C CA . ASN A 1 106 ? 4.357 0.133 14.796 1.00 91.12 106 ASN A CA 1
ATOM 798 C C . ASN A 1 106 ? 3.380 1.293 15.044 1.00 91.12 106 ASN A C 1
ATOM 800 O O . ASN A 1 106 ? 2.957 1.468 16.186 1.00 91.12 106 ASN A O 1
ATOM 804 N N . LEU A 1 107 ? 2.927 2.016 14.011 1.00 91.06 107 LEU A N 1
ATOM 805 C CA . LEU A 1 107 ? 1.963 3.116 14.170 1.00 91.06 107 LEU A CA 1
ATOM 806 C C . LEU A 1 107 ? 0.668 2.662 14.875 1.00 91.06 107 LEU A C 1
ATOM 808 O O . LEU A 1 107 ? 0.083 1.654 14.478 1.00 91.06 107 LEU A O 1
ATOM 812 N N . PRO A 1 108 ? 0.165 3.370 15.896 1.00 90.81 108 PRO A N 1
ATOM 813 C CA . PRO A 1 108 ? -0.897 2.871 16.776 1.00 90.81 108 PRO A CA 1
ATOM 814 C C . PRO A 1 108 ? -2.218 2.587 16.041 1.00 90.81 108 PRO A C 1
ATOM 816 O O . PRO A 1 108 ? -2.543 3.229 15.056 1.00 90.81 108 PRO A O 1
ATOM 819 N N . VAL A 1 109 ? -3.018 1.636 16.526 1.00 91.00 109 VAL A N 1
ATOM 820 C CA . VAL A 1 109 ? -4.400 1.394 16.053 1.00 91.00 109 VAL A CA 1
ATOM 821 C C . VAL A 1 109 ? -5.340 1.331 17.254 1.00 91.00 109 VAL A C 1
ATOM 823 O O . VAL A 1 109 ? -4.873 1.151 18.381 1.00 91.00 109 VAL A O 1
ATOM 826 N N . ALA A 1 110 ? -6.649 1.493 17.037 1.00 86.69 110 ALA A N 1
ATOM 827 C CA . ALA A 1 110 ? -7.637 1.388 18.109 1.00 86.69 110 ALA A CA 1
ATOM 828 C C . ALA A 1 110 ? -7.478 0.087 18.919 1.00 86.69 110 ALA A C 1
ATOM 830 O O . ALA A 1 110 ? -7.187 -0.981 18.374 1.00 86.69 110 ALA A O 1
ATOM 831 N N . ALA A 1 111 ? -7.682 0.179 20.235 1.00 81.88 111 ALA A N 1
ATOM 832 C CA . ALA A 1 111 ? -7.554 -0.961 21.137 1.00 81.88 111 ALA A CA 1
ATOM 833 C C . ALA A 1 111 ? -8.493 -2.106 20.715 1.00 81.88 111 ALA A C 1
ATOM 835 O O . ALA A 1 111 ? -9.697 -1.904 20.579 1.00 81.88 111 ALA A O 1
ATOM 836 N N . GLY A 1 112 ? -7.932 -3.304 20.520 1.00 84.69 112 GLY A N 1
ATOM 837 C CA . GLY A 1 112 ? -8.664 -4.491 20.060 1.00 84.69 112 GLY A CA 1
ATOM 838 C C . GLY A 1 112 ? -8.647 -4.714 18.542 1.00 84.69 112 GLY A C 1
ATOM 839 O O . GLY A 1 112 ? -8.930 -5.830 18.101 1.00 84.69 112 GLY A O 1
ATOM 840 N N . ALA A 1 113 ? -8.247 -3.717 17.744 1.00 90.19 113 ALA A N 1
ATOM 841 C CA . ALA A 1 113 ? -8.059 -3.886 16.307 1.00 90.19 113 ALA A CA 1
ATOM 842 C C . ALA A 1 113 ? -6.784 -4.694 16.020 1.00 90.19 113 ALA A C 1
ATOM 844 O O . ALA A 1 113 ? -5.709 -4.415 16.555 1.00 90.19 113 ALA A O 1
ATOM 845 N N . HIS A 1 114 ? -6.889 -5.687 15.141 1.00 91.56 114 HIS A N 1
ATOM 846 C CA . HIS A 1 114 ? -5.759 -6.524 14.744 1.00 91.56 114 HIS A CA 1
ATOM 847 C C . HIS A 1 114 ? -5.112 -5.958 13.480 1.00 91.56 114 HIS A C 1
ATOM 849 O O . HIS A 1 114 ? -5.812 -5.603 12.532 1.00 91.56 114 HIS A O 1
ATOM 855 N N . LYS A 1 115 ? -3.778 -5.902 13.429 1.00 92.94 115 LYS A N 1
ATOM 856 C CA . LYS A 1 115 ? -3.059 -5.573 12.192 1.00 92.94 115 LYS A CA 1
ATOM 857 C C . LYS A 1 115 ? -2.803 -6.833 11.380 1.00 92.94 115 LYS A C 1
ATOM 859 O O . LYS A 1 115 ? -2.328 -7.829 11.916 1.00 92.94 115 LYS A O 1
ATOM 864 N N . GLN A 1 116 ? -3.068 -6.757 10.083 1.00 94.75 116 GLN A N 1
ATOM 865 C CA . GLN A 1 116 ? -2.689 -7.779 9.115 1.00 94.75 116 GLN A CA 1
ATOM 866 C C . GLN A 1 116 ? -1.679 -7.181 8.125 1.00 94.75 116 GLN A C 1
ATOM 868 O O . GLN A 1 116 ? -2.092 -6.558 7.144 1.00 94.75 116 GLN A O 1
ATOM 873 N N . PRO A 1 117 ? -0.373 -7.323 8.399 1.00 94.62 117 PRO A N 1
ATOM 874 C CA . PRO A 1 117 ? 0.696 -6.844 7.526 1.00 94.62 117 PRO A CA 1
ATOM 875 C C . PRO A 1 117 ? 0.876 -7.725 6.282 1.00 94.62 117 PRO A C 1
ATOM 877 O O . PRO A 1 117 ? 1.067 -8.942 6.365 1.00 94.62 117 PRO A O 1
ATOM 880 N N . VAL A 1 118 ? 0.852 -7.092 5.114 1.00 93.62 118 VAL A N 1
ATOM 881 C CA . VAL A 1 118 ? 1.057 -7.711 3.804 1.00 93.62 118 VAL A CA 1
ATOM 882 C C . VAL A 1 118 ? 2.071 -6.894 3.013 1.00 93.62 118 VAL A C 1
ATOM 884 O O . VAL A 1 118 ? 1.928 -5.682 2.894 1.00 93.62 118 VAL A O 1
ATOM 887 N N . ARG A 1 119 ? 3.088 -7.547 2.452 1.00 91.69 119 ARG A N 1
ATOM 888 C CA . ARG A 1 119 ? 4.021 -6.929 1.504 1.00 91.69 119 ARG A CA 1
ATOM 889 C C . ARG A 1 119 ? 3.611 -7.323 0.106 1.00 91.69 119 ARG A C 1
ATOM 891 O O . ARG A 1 119 ? 3.519 -8.509 -0.184 1.00 91.69 119 ARG A O 1
ATOM 898 N N . VAL A 1 120 ? 3.368 -6.339 -0.742 1.00 91.25 120 VAL A N 1
ATOM 899 C CA . VAL A 1 120 ? 3.021 -6.523 -2.145 1.00 91.25 120 VAL A CA 1
ATOM 900 C C . VAL A 1 120 ? 4.251 -6.198 -2.975 1.00 91.25 120 VAL A C 1
ATOM 902 O O . VAL A 1 120 ? 4.600 -5.033 -3.157 1.00 91.25 120 VAL A O 1
ATOM 905 N N . LEU A 1 121 ? 4.928 -7.240 -3.443 1.00 87.50 121 LEU A N 1
ATOM 906 C CA . LEU A 1 121 ? 6.104 -7.131 -4.294 1.00 87.50 121 LEU A CA 1
ATOM 907 C C . LEU A 1 121 ? 5.650 -6.841 -5.727 1.00 87.50 121 LEU A C 1
ATOM 909 O O . LEU A 1 121 ? 4.913 -7.636 -6.315 1.00 87.50 121 LEU A O 1
ATOM 913 N N . VAL A 1 122 ? 6.079 -5.703 -6.274 1.00 86.00 122 VAL A N 1
ATOM 914 C CA . VAL A 1 122 ? 5.739 -5.252 -7.629 1.00 86.00 122 VAL A CA 1
ATOM 915 C C . VAL A 1 122 ? 7.009 -5.275 -8.480 1.00 86.00 122 VAL A C 1
ATOM 917 O O . VAL A 1 122 ? 7.862 -4.401 -8.307 1.00 86.00 122 VAL A O 1
ATOM 920 N N . PRO A 1 123 ? 7.190 -6.268 -9.366 1.00 81.19 123 PRO A N 1
ATOM 921 C CA . PRO A 1 123 ? 8.373 -6.349 -10.212 1.00 81.19 123 PRO A CA 1
ATOM 922 C C . PRO A 1 123 ? 8.352 -5.244 -11.271 1.00 81.19 123 PRO A C 1
ATOM 924 O O . PRO A 1 123 ? 7.435 -5.175 -12.084 1.00 81.19 123 PRO A O 1
ATOM 927 N N . TRP A 1 124 ? 9.375 -4.388 -11.263 1.00 78.62 124 TRP A N 1
ATOM 928 C CA . TRP A 1 124 ? 9.544 -3.303 -12.237 1.00 78.62 124 TRP A CA 1
ATOM 929 C C . TRP A 1 124 ? 10.735 -3.531 -13.173 1.00 78.62 124 TRP A C 1
ATOM 931 O O . TRP A 1 124 ? 10.741 -3.056 -14.306 1.00 78.62 124 TRP A O 1
ATOM 941 N N . SER A 1 125 ? 11.758 -4.251 -12.704 1.00 70.50 125 SER A N 1
ATOM 942 C CA . SER A 1 125 ? 12.966 -4.503 -13.488 1.00 70.50 125 SER A CA 1
ATOM 943 C C . SER A 1 125 ? 12.752 -5.587 -14.555 1.00 70.50 125 SER A C 1
ATOM 945 O O . SER A 1 125 ? 12.238 -6.662 -14.227 1.00 70.50 125 SER A O 1
ATOM 947 N N . PRO A 1 126 ? 13.210 -5.359 -15.803 1.00 67.25 126 PRO A N 1
ATOM 948 C CA . PRO A 1 126 ? 13.230 -6.386 -16.843 1.00 67.25 126 PRO A CA 1
ATOM 949 C C . PRO A 1 126 ? 14.249 -7.499 -16.550 1.00 67.25 126 PRO A C 1
ATOM 951 O O . PRO A 1 126 ? 14.087 -8.619 -17.029 1.00 67.25 126 PRO A O 1
ATOM 954 N N . GLU A 1 127 ? 15.274 -7.210 -15.746 1.00 71.38 127 GLU A N 1
ATOM 955 C CA . GLU A 1 127 ? 16.280 -8.173 -15.293 1.00 71.38 127 GLU A CA 1
ATOM 956 C C . GLU A 1 127 ? 15.940 -8.698 -13.885 1.00 71.38 127 GLU A C 1
ATOM 958 O O . GLU A 1 127 ? 15.329 -7.956 -13.104 1.00 71.38 127 GLU A O 1
ATOM 963 N N . PRO A 1 128 ? 16.323 -9.941 -13.531 1.00 68.12 128 PRO A N 1
ATOM 964 C CA . PRO A 1 128 ? 16.173 -10.455 -12.173 1.00 68.12 128 PRO A CA 1
ATOM 965 C C . PRO A 1 128 ? 16.889 -9.553 -11.165 1.00 68.12 128 PRO A C 1
ATOM 967 O O . PRO A 1 128 ? 18.061 -9.221 -11.337 1.00 68.12 128 PRO A O 1
ATOM 970 N N . VAL A 1 129 ? 16.191 -9.178 -10.096 1.00 71.56 129 VAL A N 1
ATOM 971 C CA . VAL A 1 129 ? 16.755 -8.387 -8.996 1.00 71.56 129 VAL A CA 1
ATOM 972 C C . VAL A 1 129 ? 16.619 -9.185 -7.713 1.00 71.56 129 VAL A C 1
ATOM 974 O O . VAL A 1 129 ? 15.573 -9.780 -7.456 1.00 71.56 129 VAL A O 1
ATOM 977 N N . GLU A 1 130 ? 17.676 -9.185 -6.904 1.00 68.81 130 GLU A N 1
ATOM 978 C CA . GLU A 1 130 ? 17.631 -9.757 -5.564 1.00 68.81 130 GLU A CA 1
ATOM 979 C C . GLU A 1 130 ? 16.602 -8.992 -4.724 1.00 68.81 130 GLU A C 1
ATOM 981 O O . GLU A 1 130 ? 16.702 -7.779 -4.524 1.00 68.81 130 GLU A O 1
ATOM 986 N N . ALA A 1 131 ? 15.578 -9.703 -4.266 1.00 66.62 131 ALA A N 1
ATOM 987 C CA . ALA A 1 131 ? 14.537 -9.148 -3.424 1.00 66.62 131 ALA A CA 1
ATOM 988 C C . ALA A 1 131 ? 14.724 -9.653 -1.996 1.00 66.62 131 ALA A C 1
ATOM 990 O O . ALA A 1 131 ? 14.857 -10.853 -1.764 1.00 66.62 131 ALA A O 1
ATOM 991 N N . VAL A 1 132 ? 14.652 -8.747 -1.021 1.00 69.81 132 VAL A N 1
ATOM 992 C CA . VAL A 1 132 ? 14.533 -9.148 0.383 1.00 69.81 132 VAL A CA 1
ATOM 993 C C . VAL A 1 132 ? 13.128 -9.717 0.592 1.00 69.81 132 VAL A C 1
ATOM 995 O O . VAL A 1 132 ? 12.141 -8.986 0.758 1.00 69.81 132 VAL A O 1
ATOM 998 N N . VAL A 1 133 ? 13.028 -11.044 0.533 1.00 62.66 133 VAL A N 1
ATOM 999 C CA . VAL A 1 133 ? 11.794 -11.788 0.785 1.00 62.66 133 VAL A CA 1
ATOM 1000 C C . VAL A 1 133 ? 11.704 -12.082 2.280 1.00 62.66 133 VAL A C 1
ATOM 1002 O O . VAL A 1 133 ? 12.477 -12.864 2.818 1.00 62.66 133 VAL A O 1
ATOM 1005 N N . GLY A 1 134 ? 10.723 -11.472 2.950 1.00 58.47 134 GLY A N 1
ATOM 1006 C CA . GLY A 1 134 ? 10.371 -11.816 4.329 1.00 58.47 134 GLY A CA 1
ATOM 1007 C C . GLY A 1 134 ? 11.018 -10.925 5.380 1.00 58.47 134 GLY A C 1
ATOM 1008 O O . GLY A 1 134 ? 12.043 -11.263 5.961 1.00 58.47 134 GLY A O 1
ATOM 1009 N N . HIS A 1 135 ? 10.331 -9.835 5.712 1.00 72.06 135 HIS A N 1
ATOM 1010 C CA . HIS A 1 135 ? 10.498 -9.221 7.023 1.00 72.06 135 HIS A CA 1
ATOM 1011 C C . HIS A 1 135 ? 9.618 -9.968 8.038 1.00 72.06 135 HIS A C 1
ATOM 1013 O O . HIS A 1 135 ? 8.457 -10.264 7.726 1.00 72.06 135 HIS A O 1
ATOM 1019 N N . PRO A 1 136 ? 10.132 -10.299 9.240 1.00 71.56 136 PRO A N 1
ATOM 1020 C CA . PRO A 1 136 ? 9.351 -10.968 10.272 1.00 71.56 136 PRO A CA 1
ATOM 1021 C C . PRO A 1 136 ? 8.021 -10.260 10.526 1.00 71.56 136 PRO A C 1
ATOM 1023 O O . PRO A 1 136 ? 7.959 -9.040 10.647 1.00 71.56 136 PRO A O 1
ATOM 1026 N N . GLY A 1 137 ? 6.950 -11.045 10.599 1.00 78.00 137 GLY A N 1
ATOM 1027 C CA . GLY A 1 137 ? 5.602 -10.536 10.820 1.00 78.00 137 GLY A CA 1
ATOM 1028 C C . GLY A 1 137 ? 4.834 -10.188 9.548 1.00 78.00 137 GLY A C 1
ATOM 1029 O O . GLY A 1 137 ? 3.622 -10.086 9.647 1.00 78.00 137 GLY A O 1
ATOM 1030 N N . TRP A 1 138 ? 5.461 -10.088 8.371 1.00 87.56 138 TRP A N 1
ATOM 1031 C CA . TRP A 1 138 ? 4.770 -9.768 7.116 1.00 87.56 138 TRP A CA 1
ATOM 1032 C C . TRP A 1 138 ? 4.417 -11.006 6.288 1.00 87.56 138 TRP A C 1
ATOM 1034 O O . TRP A 1 138 ? 5.217 -11.928 6.141 1.00 87.56 138 TRP A O 1
ATOM 1044 N N . SER A 1 139 ? 3.237 -10.993 5.666 1.00 88.38 139 SER A N 1
ATOM 1045 C CA . SER A 1 139 ? 2.894 -11.948 4.604 1.00 88.38 139 SER A CA 1
ATOM 1046 C C . SER A 1 139 ? 3.302 -11.380 3.245 1.00 88.38 139 SER A C 1
ATOM 1048 O O . SER A 1 139 ? 2.798 -10.328 2.859 1.00 88.38 139 SER A O 1
ATOM 1050 N N . ASN A 1 140 ? 4.191 -12.045 2.504 1.00 84.62 140 ASN A N 1
ATOM 1051 C CA . ASN A 1 140 ? 4.553 -11.597 1.156 1.00 84.62 140 ASN A CA 1
ATOM 1052 C C . ASN A 1 140 ? 3.515 -12.074 0.127 1.00 84.62 140 ASN A C 1
ATOM 1054 O O . ASN A 1 140 ? 3.144 -13.245 0.094 1.00 84.62 140 ASN A O 1
ATOM 1058 N N . VAL A 1 141 ? 3.097 -11.161 -0.740 1.00 85.88 141 VAL A N 1
ATOM 1059 C CA . VAL A 1 141 ? 2.296 -11.382 -1.942 1.00 85.88 141 VAL A CA 1
ATOM 1060 C C . VAL A 1 141 ? 3.071 -10.760 -3.092 1.00 85.88 141 VAL A C 1
ATOM 1062 O O . VAL A 1 141 ? 3.510 -9.621 -2.999 1.00 85.88 141 VAL A O 1
ATOM 1065 N N . MET A 1 142 ? 3.254 -11.488 -4.181 1.00 81.06 142 MET A N 1
ATOM 1066 C CA . MET A 1 142 ? 3.924 -10.967 -5.367 1.00 81.06 142 MET A CA 1
ATOM 1067 C C . MET A 1 142 ? 2.884 -10.737 -6.454 1.00 81.06 142 MET A C 1
ATOM 1069 O O . MET A 1 142 ? 2.109 -11.645 -6.758 1.00 81.06 142 MET A O 1
ATOM 1073 N N . LEU A 1 143 ? 2.834 -9.526 -7.013 1.00 77.81 143 LEU A N 1
ATOM 1074 C CA . LEU A 1 143 ? 1.995 -9.267 -8.176 1.00 77.81 143 LEU A CA 1
ATOM 1075 C C . LEU A 1 143 ? 2.712 -9.808 -9.402 1.00 77.81 143 LEU A C 1
ATOM 1077 O O . LEU A 1 143 ? 3.761 -9.301 -9.797 1.00 77.81 143 LEU A O 1
ATOM 1081 N N . SER A 1 144 ? 2.128 -10.849 -9.990 1.00 65.69 144 SER A N 1
ATOM 1082 C CA . SER A 1 144 ? 2.523 -11.306 -11.314 1.00 65.69 144 SER A CA 1
ATOM 1083 C C . SER A 1 144 ? 2.347 -10.140 -12.285 1.00 65.69 144 SER A C 1
ATOM 1085 O O . SER A 1 144 ? 1.243 -9.590 -12.338 1.00 65.69 144 SER A O 1
ATOM 1087 N N . PRO A 1 145 ? 3.364 -9.784 -13.084 1.00 63.50 145 PRO A N 1
ATOM 1088 C CA . PRO A 1 145 ? 3.102 -9.015 -14.283 1.00 63.50 145 PRO A CA 1
ATOM 1089 C C . PRO A 1 145 ? 2.146 -9.868 -15.116 1.00 63.50 145 PRO A C 1
ATOM 1091 O O . PRO A 1 145 ? 2.406 -11.050 -15.366 1.00 63.50 145 PRO A O 1
ATOM 1094 N 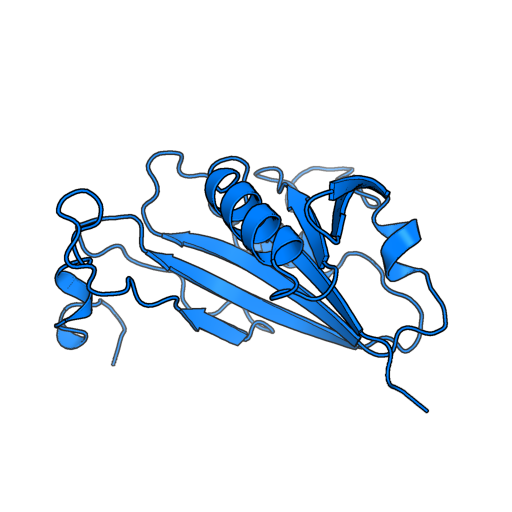N . GLU A 1 146 ? 0.980 -9.327 -15.444 1.00 54.41 146 GLU A N 1
ATOM 1095 C CA . GLU A 1 146 ? 0.093 -10.009 -16.373 1.00 54.41 146 GLU A CA 1
ATOM 1096 C C . GLU A 1 146 ? 0.821 -10.066 -17.724 1.00 54.41 146 GLU A C 1
ATOM 1098 O O . GLU A 1 146 ? 1.414 -9.061 -18.132 1.00 54.41 146 GLU A O 1
ATOM 1103 N N . PRO A 1 147 ? 0.848 -11.214 -18.422 1.00 52.28 147 PRO A N 1
ATOM 1104 C CA . PRO A 1 147 ? 1.284 -11.234 -19.804 1.00 52.28 147 PRO A CA 1
ATOM 1105 C C . PRO A 1 147 ? 0.265 -10.449 -20.625 1.00 52.28 147 PRO A C 1
ATOM 1107 O O . PRO A 1 147 ? -0.742 -10.986 -21.080 1.00 52.28 147 PRO A O 1
ATOM 1110 N N . THR A 1 148 ? 0.504 -9.151 -20.771 1.00 47.75 148 THR A N 1
ATOM 1111 C CA . THR A 1 148 ? -0.337 -8.308 -21.609 1.00 47.75 148 THR A CA 1
ATOM 1112 C C . THR A 1 148 ? 0.094 -8.484 -23.062 1.00 47.75 148 THR A C 1
ATOM 1114 O O . THR A 1 148 ? 1.277 -8.629 -23.375 1.00 47.75 148 THR A O 1
ATOM 1117 N N . SER A 1 149 ? -0.869 -8.463 -23.978 1.00 44.03 149 SER A N 1
ATOM 1118 C CA . SER A 1 149 ? -0.595 -8.346 -25.413 1.00 44.03 149 SER A CA 1
ATOM 1119 C C . SER A 1 149 ? -0.191 -6.920 -25.822 1.00 44.03 149 SER A C 1
ATOM 1121 O O . SER A 1 149 ? -0.023 -6.660 -27.012 1.00 44.03 149 SER A O 1
ATOM 1123 N N . ASP A 1 150 ? -0.078 -5.991 -24.865 1.00 47.75 150 ASP A N 1
ATOM 1124 C CA . ASP A 1 150 ? 0.329 -4.612 -25.099 1.00 47.75 150 ASP A CA 1
ATOM 1125 C C . ASP A 1 150 ? 1.869 -4.521 -25.129 1.00 47.75 150 ASP A C 1
ATOM 1127 O O . ASP A 1 150 ? 2.526 -4.789 -24.119 1.00 47.75 150 ASP A O 1
ATOM 1131 N N . PRO A 1 151 ? 2.486 -4.136 -26.263 1.00 51.12 151 PRO A N 1
ATOM 1132 C CA . PRO A 1 151 ? 3.939 -4.009 -26.368 1.00 51.12 151 PRO A CA 1
ATOM 1133 C C . PRO A 1 151 ? 4.532 -2.929 -25.448 1.00 51.12 151 PRO A C 1
ATOM 1135 O O . PRO A 1 151 ? 5.745 -2.933 -25.239 1.00 51.12 151 PRO A O 1
ATOM 1138 N N . ALA A 1 152 ? 3.719 -2.023 -24.889 1.00 51.34 152 ALA A N 1
ATOM 1139 C CA . ALA A 1 152 ? 4.158 -1.066 -23.873 1.00 51.34 152 ALA A CA 1
ATOM 1140 C C . ALA A 1 152 ? 4.348 -1.701 -22.481 1.00 51.34 152 ALA A C 1
ATOM 1142 O O . ALA A 1 152 ? 5.054 -1.133 -21.648 1.00 51.34 152 ALA A O 1
ATOM 1143 N N . PHE A 1 153 ? 3.761 -2.879 -22.240 1.00 50.22 153 PHE A N 1
ATOM 1144 C CA . PHE A 1 153 ? 3.823 -3.611 -20.973 1.00 50.22 153 PHE A CA 1
ATOM 1145 C C . PHE A 1 153 ? 4.218 -5.079 -21.213 1.00 50.22 153 PHE A C 1
ATOM 1147 O O . PHE A 1 153 ? 3.402 -5.987 -21.004 1.00 50.22 153 PHE A O 1
ATOM 1154 N N . PRO A 1 154 ? 5.457 -5.341 -21.678 1.00 51.97 154 PRO A N 1
ATOM 1155 C CA . PRO A 1 154 ? 5.927 -6.704 -21.869 1.00 51.97 154 PRO A CA 1
ATOM 1156 C C . PRO A 1 154 ? 5.937 -7.449 -20.530 1.00 51.97 154 PRO A C 1
ATOM 1158 O O . PRO A 1 154 ? 6.330 -6.896 -19.502 1.00 51.97 154 PRO A O 1
ATOM 1161 N N . ALA A 1 155 ? 5.533 -8.722 -20.550 1.00 56.12 155 ALA A N 1
ATOM 1162 C CA . ALA A 1 155 ? 5.688 -9.601 -19.397 1.00 56.12 155 ALA A CA 1
ATOM 1163 C C . ALA A 1 155 ? 7.153 -9.590 -18.939 1.00 56.12 155 ALA A C 1
ATOM 1165 O O . ALA A 1 155 ? 8.063 -9.759 -19.756 1.00 56.12 155 ALA A O 1
ATOM 1166 N N . THR A 1 156 ? 7.394 -9.417 -17.641 1.00 56.53 156 THR A N 1
ATOM 1167 C CA . THR A 1 156 ? 8.748 -9.481 -17.093 1.00 56.53 156 THR A CA 1
ATOM 1168 C C . THR A 1 156 ? 9.323 -10.879 -17.340 1.00 56.53 156 THR A C 1
ATOM 1170 O O . THR A 1 156 ? 8.849 -11.856 -16.769 1.00 56.53 156 THR A O 1
ATOM 1173 N N . ALA A 1 157 ? 10.317 -10.996 -18.225 1.00 54.78 157 ALA A N 1
ATOM 1174 C CA . ALA A 1 157 ? 10.697 -12.268 -18.854 1.00 54.78 157 ALA A CA 1
ATOM 1175 C C . ALA A 1 157 ? 11.151 -13.363 -17.870 1.00 54.78 157 ALA A C 1
ATOM 1177 O O . ALA A 1 157 ? 10.851 -14.539 -18.073 1.00 54.78 157 ALA A O 1
ATOM 1178 N N . TRP A 1 158 ? 11.815 -12.992 -16.772 1.00 57.94 158 TRP A N 1
ATOM 1179 C CA . TRP A 1 158 ? 12.238 -13.947 -15.741 1.00 57.94 158 TRP A CA 1
ATOM 1180 C C . TRP A 1 158 ? 11.067 -14.527 -14.931 1.00 57.94 158 TRP A C 1
ATOM 1182 O O . TRP A 1 158 ? 11.207 -15.576 -14.311 1.00 57.94 158 TRP A O 1
ATOM 1192 N N . TRP A 1 159 ? 9.882 -13.911 -14.988 1.00 56.50 159 TRP A N 1
ATOM 1193 C CA . TRP A 1 159 ? 8.673 -14.412 -14.331 1.00 56.50 159 TRP A CA 1
ATOM 1194 C C . TRP A 1 159 ? 8.172 -15.742 -14.903 1.00 56.50 159 TRP A C 1
ATOM 1196 O O . TRP A 1 159 ? 7.619 -16.572 -14.187 1.00 56.50 159 TRP A O 1
ATOM 1206 N N . LEU A 1 160 ? 8.392 -15.966 -16.200 1.00 57.62 160 LEU A N 1
ATOM 1207 C CA . LEU A 1 160 ? 8.029 -17.217 -16.871 1.00 57.62 160 LEU A CA 1
ATOM 1208 C C . LEU A 1 160 ? 8.980 -18.367 -16.516 1.00 57.62 160 LEU A C 1
ATOM 1210 O O . LEU A 1 160 ? 8.698 -19.516 -16.849 1.00 57.62 160 LEU A O 1
ATOM 1214 N N . THR A 1 161 ? 10.084 -18.065 -15.826 1.00 61.12 161 THR A N 1
ATOM 1215 C CA . THR A 1 161 ? 11.114 -19.037 -15.460 1.00 61.12 161 THR A CA 1
ATOM 1216 C C . THR A 1 161 ? 11.504 -18.857 -13.985 1.00 61.12 161 THR A C 1
ATOM 1218 O O . THR A 1 161 ? 12.596 -18.367 -13.699 1.00 61.12 161 THR A O 1
ATOM 1221 N N . PRO A 1 162 ? 10.642 -19.246 -13.021 1.00 55.97 162 PRO A N 1
ATOM 1222 C CA . PRO A 1 162 ? 10.882 -19.029 -11.587 1.00 55.97 162 PRO A CA 1
ATOM 1223 C C . PRO A 1 162 ? 12.222 -19.585 -11.080 1.00 55.97 162 PRO A C 1
ATOM 1225 O O . PRO A 1 162 ? 12.796 -19.049 -10.138 1.00 55.97 162 PRO A O 1
ATOM 1228 N N . GLU A 1 163 ? 12.754 -20.615 -11.745 1.00 63.03 163 GLU A N 1
ATOM 1229 C CA . GLU A 1 163 ? 14.074 -21.215 -11.490 1.00 63.03 163 GLU A CA 1
ATOM 1230 C C . GLU A 1 163 ? 15.251 -20.234 -11.659 1.00 63.03 163 GLU A C 1
ATOM 1232 O O . GLU A 1 163 ? 16.347 -20.484 -11.166 1.00 63.03 163 GLU A O 1
ATOM 1237 N N . GLN A 1 164 ? 15.041 -19.111 -12.353 1.00 59.16 164 GLN A N 1
ATOM 1238 C CA . GLN A 1 164 ? 16.046 -18.066 -12.564 1.00 59.16 164 GLN A CA 1
ATOM 1239 C C . GLN A 1 164 ? 16.086 -17.028 -11.433 1.00 59.16 164 GLN A C 1
ATOM 1241 O O . GLN A 1 164 ? 16.964 -16.166 -11.436 1.00 59.16 164 GLN A O 1
ATOM 1246 N N . ILE A 1 165 ? 15.150 -17.082 -10.479 1.00 54.84 165 ILE A N 1
ATOM 1247 C CA . ILE A 1 165 ? 15.081 -16.148 -9.354 1.00 54.84 165 ILE A CA 1
ATOM 1248 C C . ILE A 1 165 ? 16.021 -16.647 -8.243 1.00 54.84 165 ILE A C 1
ATOM 1250 O O . ILE A 1 165 ? 15.797 -17.732 -7.696 1.00 54.84 165 ILE A O 1
ATOM 1254 N N . PRO A 1 166 ? 17.058 -15.878 -7.859 1.00 46.41 166 PRO A N 1
ATOM 1255 C CA . PRO A 1 166 ? 17.912 -16.239 -6.732 1.00 46.41 166 PRO A CA 1
ATOM 1256 C C . PRO A 1 166 ? 17.080 -16.419 -5.451 1.00 46.41 166 PRO A C 1
ATOM 1258 O O . PRO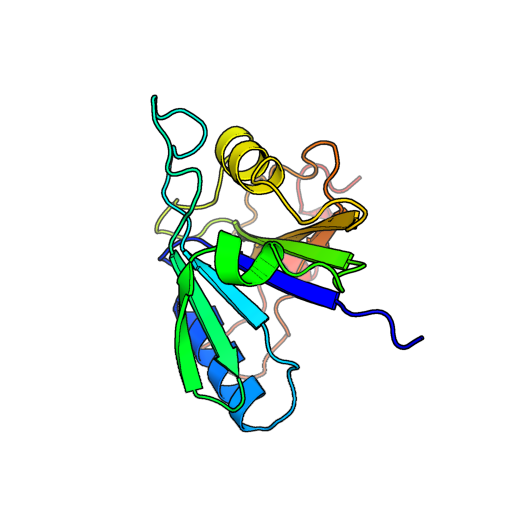 A 1 166 ? 16.245 -15.574 -5.140 1.00 46.41 166 PRO A O 1
ATOM 1261 N N . ALA A 1 167 ? 17.322 -17.507 -4.709 1.00 44.06 167 ALA A N 1
ATOM 1262 C CA . ALA A 1 167 ? 16.631 -17.870 -3.460 1.00 44.06 167 ALA A CA 1
ATOM 1263 C C . ALA A 1 167 ? 15.145 -18.296 -3.571 1.00 44.06 167 ALA A C 1
ATOM 1265 O O . ALA A 1 167 ? 14.439 -18.307 -2.566 1.00 44.06 167 ALA A O 1
ATOM 1266 N N . ALA A 1 168 ? 14.663 -18.690 -4.757 1.00 46.03 168 ALA A N 1
ATOM 1267 C CA . ALA A 1 168 ? 13.308 -19.238 -4.929 1.00 46.03 168 ALA A CA 1
ATOM 1268 C C . ALA A 1 168 ? 13.152 -20.738 -4.565 1.00 46.03 168 ALA A C 1
ATOM 1270 O O . ALA A 1 168 ? 12.048 -21.270 -4.699 1.00 46.03 168 ALA A O 1
ATOM 1271 N N . ALA A 1 169 ? 14.223 -21.407 -4.113 1.00 41.59 169 ALA A N 1
ATOM 1272 C CA . ALA A 1 169 ? 14.246 -22.819 -3.703 1.00 41.59 169 ALA A CA 1
ATOM 1273 C C . ALA A 1 169 ? 14.440 -22.981 -2.190 1.00 41.59 169 ALA A C 1
ATOM 1275 O O . ALA A 1 169 ? 15.290 -22.249 -1.631 1.00 41.59 169 ALA A O 1
#

Organism: NCBI:txid1403939

Foldseek 3Di:
DPADEAEEEEEAPVCVVVVQVVLVCQLVVNDDKYKYFHFDECLLPDDCRDLWGWIWIRHNSDTDIDIPCVVFQDQRHAEYEYEYEAEFPDPVPRGYDLSSLVNVVPRDGHPNHDYAAEYEYEYDDLDAGQDPPDDPRYHYDYDFQPCDPDPVRHGSVCSVPVVPHPPSD

pLDDT: mean 82.2, std 15.61, range [41.59, 97.88]

Secondary structure (DSSP, 8-state):
-PPEEEEEEEE-GGGHHHHHHHHHHHHTT-S--EEEEE--TTTTTSTT--SS-EEEEEETTEEEEEEHHHHH--TTEEEEEEEEEEEET-TT-----HHHHHHHHHS---TTPEEEEEEEEEE--SS--------TTPEEEE-PPP--S-TTS---GGGG-GGGSTT--

Sequence (169 aa):
MQRRSESIVIAPPSQRPILAALTDLSAAGLLAPFQWLESTPGAGQAAGADDNPRVLRVSQGRTQVHSYSEVVGRHDLDLVRVIAVVPLGHPARDALDAMDELHYLNLPVAAGAHKQPVRVLVPWSPEPVEAVVGHPGWSNVMLSPEPTSDPAFPATAWWLTPEQIPAAA

Radius of gyration: 16.77 Å; chains: 1; bounding box: 40×37×48 Å